Protein AF-A6G9K8-F1 (afdb_monomer_lite)

Structure (mmCIF, N/CA/C/O backbone):
data_AF-A6G9K8-F1
#
_entry.id   AF-A6G9K8-F1
#
loop_
_atom_site.group_PDB
_atom_site.id
_atom_site.type_symbol
_atom_site.label_atom_id
_atom_site.label_alt_id
_atom_site.label_comp_id
_atom_site.label_asym_id
_atom_site.label_entity_id
_atom_site.label_seq_id
_atom_site.pdbx_PDB_ins_code
_atom_site.Cartn_x
_atom_site.Cartn_y
_atom_site.Cartn_z
_atom_site.occupancy
_atom_site.B_iso_or_equiv
_atom_site.auth_seq_id
_atom_site.auth_comp_id
_atom_site.auth_asym_id
_atom_site.auth_atom_id
_atom_site.pdbx_PDB_model_num
ATOM 1 N N . MET A 1 1 ? 25.104 30.832 7.846 1.00 55.72 1 MET A N 1
ATOM 2 C CA . MET A 1 1 ? 26.500 30.648 7.399 1.00 55.72 1 MET A CA 1
ATOM 3 C C . MET A 1 1 ? 27.149 29.600 8.286 1.00 55.72 1 MET A C 1
ATOM 5 O O . MET A 1 1 ? 27.453 29.906 9.427 1.00 55.72 1 MET A O 1
ATOM 9 N N . ALA A 1 2 ? 27.295 28.377 7.786 1.00 51.38 2 ALA A N 1
ATOM 10 C CA . ALA A 1 2 ? 28.275 27.403 8.259 1.00 51.38 2 ALA A CA 1
ATOM 11 C C . ALA A 1 2 ? 28.451 26.393 7.120 1.00 51.38 2 ALA A C 1
ATOM 13 O O . ALA A 1 2 ? 27.570 25.589 6.836 1.00 51.38 2 ALA A O 1
ATOM 14 N N . VAL A 1 3 ? 29.549 26.573 6.397 1.00 56.06 3 VAL A N 1
ATOM 15 C CA . VAL A 1 3 ? 30.066 25.704 5.343 1.00 56.06 3 VAL A CA 1
ATOM 16 C C . VAL A 1 3 ? 30.811 24.565 6.030 1.00 56.06 3 VAL A C 1
ATOM 18 O O . VAL A 1 3 ? 31.687 24.838 6.846 1.00 56.06 3 VAL A O 1
ATOM 21 N N . PHE A 1 4 ? 30.498 23.316 5.692 1.00 56.84 4 PHE A N 1
ATOM 22 C CA . PHE A 1 4 ? 31.408 22.196 5.918 1.00 56.84 4 PHE A CA 1
ATOM 23 C C . PHE A 1 4 ? 31.546 21.406 4.622 1.00 56.84 4 PHE A C 1
ATOM 25 O O . PHE A 1 4 ? 30.643 20.693 4.196 1.00 56.84 4 PHE A O 1
ATOM 32 N N . ALA A 1 5 ? 32.696 21.621 3.993 1.00 60.66 5 ALA A N 1
ATOM 33 C CA . ALA A 1 5 ? 33.263 20.799 2.948 1.00 60.66 5 ALA A CA 1
ATOM 34 C C . ALA A 1 5 ? 34.182 19.751 3.603 1.00 60.66 5 ALA A C 1
ATOM 36 O O . ALA A 1 5 ? 35.004 20.101 4.448 1.00 60.66 5 ALA A O 1
ATOM 37 N N . CYS A 1 6 ? 34.034 18.489 3.210 1.00 59.66 6 CYS A N 1
ATOM 38 C CA . CYS A 1 6 ? 35.023 17.407 3.310 1.00 59.66 6 CYS A CA 1
ATOM 39 C C . CYS A 1 6 ? 34.639 16.425 2.194 1.00 59.66 6 CYS A C 1
ATOM 41 O O . CYS A 1 6 ? 33.555 15.856 2.248 1.00 59.66 6 CYS A O 1
ATOM 43 N N . GLU A 1 7 ? 35.249 16.497 1.015 1.00 68.06 7 GLU A N 1
ATOM 44 C CA . GLU A 1 7 ? 36.596 16.045 0.610 1.00 68.06 7 GLU A CA 1
ATOM 45 C C . GLU A 1 7 ? 36.521 14.627 -0.014 1.00 68.06 7 GLU A C 1
ATOM 47 O O . GLU A 1 7 ? 35.865 13.754 0.556 1.00 68.06 7 GLU A O 1
ATOM 52 N N . PRO A 1 8 ? 37.099 14.411 -1.216 1.00 68.12 8 PRO A N 1
ATOM 53 C CA . PRO A 1 8 ? 36.937 13.194 -2.010 1.00 68.12 8 PRO A CA 1
ATOM 54 C C . PRO A 1 8 ? 38.031 12.154 -1.733 1.00 68.12 8 PRO A C 1
ATOM 56 O O . PRO A 1 8 ? 39.164 12.500 -1.408 1.00 68.12 8 PRO A O 1
ATOM 59 N N . ALA A 1 9 ? 37.718 10.880 -1.974 1.00 56.88 9 ALA A N 1
ATOM 60 C CA . ALA A 1 9 ? 38.715 9.820 -2.093 1.00 56.88 9 ALA A CA 1
ATOM 61 C C . ALA A 1 9 ? 38.340 8.860 -3.236 1.00 56.88 9 ALA A C 1
ATOM 63 O O . ALA A 1 9 ? 37.480 7.998 -3.086 1.00 56.88 9 ALA A O 1
ATOM 64 N N . GLU A 1 10 ? 39.016 9.015 -4.372 1.00 67.31 10 GLU A N 1
ATOM 65 C CA . GLU A 1 10 ? 39.342 7.920 -5.299 1.00 67.31 10 GLU A CA 1
ATOM 66 C C . GLU A 1 10 ? 40.820 7.561 -5.038 1.00 67.31 10 GLU A C 1
ATOM 68 O O . GLU A 1 10 ? 41.575 8.475 -4.676 1.00 67.31 10 GLU A O 1
ATOM 73 N N . PRO A 1 11 ? 41.280 6.291 -5.159 1.00 58.31 11 PRO A N 1
ATOM 74 C CA . PRO A 1 11 ? 41.718 5.806 -6.483 1.00 58.31 11 PRO A CA 1
ATOM 75 C C . PRO A 1 11 ? 41.667 4.263 -6.743 1.00 58.31 11 PRO A C 1
ATOM 77 O O . PRO A 1 11 ? 41.904 3.463 -5.845 1.00 58.31 11 PRO A O 1
ATOM 80 N N . THR A 1 12 ? 41.448 3.887 -8.021 1.00 47.69 12 THR A N 1
ATOM 81 C CA . THR A 1 12 ? 42.319 3.020 -8.883 1.00 47.69 12 THR A CA 1
ATOM 82 C C . THR A 1 12 ? 42.578 1.557 -8.432 1.00 47.69 12 THR A C 1
ATOM 84 O O . THR A 1 12 ? 43.130 1.330 -7.364 1.00 47.69 12 THR A O 1
ATOM 87 N N . THR A 1 13 ? 42.284 0.456 -9.163 1.00 58.00 13 THR A N 1
ATOM 88 C CA . THR A 1 13 ? 42.808 -0.113 -10.461 1.00 58.00 13 THR A CA 1
ATOM 89 C C . THR A 1 13 ? 42.407 -1.637 -10.484 1.00 58.00 13 THR A C 1
ATOM 91 O O . THR A 1 13 ? 42.077 -2.128 -9.405 1.00 58.00 13 THR A O 1
ATOM 94 N N . PRO A 1 14 ? 42.652 -2.502 -11.511 1.00 63.28 14 PRO A N 1
ATOM 95 C CA . PRO A 1 14 ? 42.394 -2.502 -12.968 1.00 63.28 14 PRO A CA 1
ATOM 96 C C . PRO A 1 14 ? 41.825 -3.903 -13.447 1.00 63.28 14 PRO A C 1
ATOM 98 O O . PRO A 1 14 ? 41.269 -4.622 -12.616 1.00 63.28 14 PRO A O 1
ATOM 101 N N . PRO A 1 15 ? 41.883 -4.306 -14.744 1.00 62.69 15 PRO A N 1
ATOM 102 C CA . PRO A 1 15 ? 41.047 -5.351 -15.354 1.00 62.69 15 PRO A CA 1
ATOM 103 C C . PRO A 1 15 ? 41.654 -6.764 -15.293 1.00 62.69 15 PRO A C 1
ATOM 105 O O . PRO A 1 15 ? 42.843 -6.941 -15.039 1.00 62.69 15 PRO A O 1
ATOM 108 N N . SER A 1 16 ? 40.844 -7.782 -15.598 1.00 51.81 16 SER A N 1
ATOM 109 C CA . SER A 1 16 ? 41.321 -9.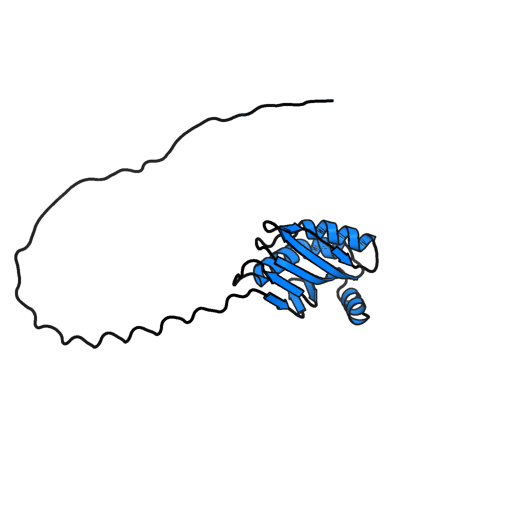132 -15.934 1.00 51.81 16 SER A CA 1
ATOM 110 C C . SER A 1 16 ? 41.011 -9.444 -17.397 1.00 51.81 16 SER A C 1
ATOM 112 O O . SER A 1 16 ? 39.916 -9.879 -17.743 1.00 51.81 16 SER A O 1
ATOM 114 N N . GLU A 1 17 ? 42.009 -9.171 -18.236 1.00 55.09 17 GLU A N 1
ATOM 115 C CA . GLU A 1 17 ? 42.227 -9.796 -19.540 1.00 55.09 17 GLU A CA 1
ATOM 116 C C . GLU A 1 17 ? 42.510 -11.290 -19.336 1.00 55.09 17 GLU A C 1
ATOM 118 O O . GLU A 1 17 ? 43.388 -11.663 -18.557 1.00 55.09 17 GLU A O 1
ATOM 123 N N . GLY A 1 18 ? 41.763 -12.138 -20.039 1.00 55.12 18 GLY A N 1
ATOM 124 C CA . GLY A 1 18 ? 41.970 -13.580 -20.093 1.00 55.12 18 GLY A CA 1
ATOM 125 C C . GLY A 1 18 ? 42.247 -14.019 -21.526 1.00 55.12 18 GLY A C 1
ATOM 126 O O . GLY A 1 18 ? 41.315 -14.264 -22.278 1.00 55.12 18 GLY A O 1
ATOM 127 N N . THR A 1 19 ? 43.537 -14.066 -21.854 1.00 55.56 19 THR A N 1
ATOM 128 C CA . THR A 1 19 ? 44.236 -15.015 -22.737 1.00 55.56 19 THR A CA 1
ATOM 129 C C . THR A 1 19 ? 43.542 -15.506 -24.014 1.00 55.56 19 THR A C 1
ATOM 131 O O . THR A 1 19 ? 42.753 -16.447 -24.021 1.00 55.56 19 THR A O 1
ATOM 134 N N . ASP A 1 20 ? 44.024 -14.917 -25.108 1.00 43.53 20 ASP A N 1
ATOM 135 C CA . ASP A 1 20 ? 44.174 -15.475 -26.451 1.00 43.53 20 ASP A CA 1
ATOM 136 C C . ASP A 1 20 ? 44.998 -16.783 -26.438 1.00 43.53 20 ASP A C 1
ATOM 138 O O . ASP A 1 20 ? 46.064 -16.852 -25.818 1.00 43.53 20 ASP A O 1
ATOM 142 N N . ALA A 1 21 ? 44.505 -17.814 -27.126 1.00 62.41 21 ALA A N 1
ATOM 143 C CA . ALA A 1 21 ? 45.239 -19.038 -27.432 1.00 62.41 21 ALA A CA 1
ATOM 144 C C . ALA A 1 21 ? 45.275 -19.234 -28.962 1.00 62.41 21 ALA A C 1
ATOM 146 O O . ALA A 1 21 ? 44.228 -19.493 -29.559 1.00 62.41 21 ALA A O 1
ATOM 147 N N . PRO A 1 22 ? 46.456 -19.124 -29.598 1.00 60.19 22 PRO A N 1
ATOM 148 C CA . PRO A 1 22 ? 46.661 -19.469 -31.003 1.00 60.19 22 PRO A CA 1
ATOM 149 C C . PRO A 1 22 ? 47.230 -20.888 -31.212 1.00 60.19 22 PRO A C 1
ATOM 151 O O . PRO A 1 22 ? 47.882 -21.436 -30.324 1.00 60.19 22 PRO A O 1
ATOM 154 N N . ALA A 1 23 ? 47.078 -21.374 -32.456 1.00 52.72 23 ALA A N 1
ATOM 155 C CA . ALA A 1 23 ? 47.596 -22.615 -33.073 1.00 52.72 23 ALA A CA 1
ATOM 156 C C . ALA A 1 23 ? 46.633 -23.826 -32.998 1.00 52.72 23 ALA A C 1
ATOM 158 O O . ALA A 1 23 ? 46.011 -24.067 -31.976 1.00 52.72 23 ALA A O 1
ATOM 159 N N . GLU A 1 24 ? 46.426 -24.641 -34.035 1.00 49.50 24 GLU A N 1
ATOM 160 C CA . GLU A 1 24 ? 47.240 -24.931 -35.218 1.00 49.50 24 GLU A CA 1
ATOM 161 C C . GLU A 1 24 ? 46.365 -25.590 -36.311 1.00 49.50 24 GLU A C 1
ATOM 163 O O . GLU A 1 24 ? 45.274 -26.089 -36.037 1.00 49.50 24 GLU A O 1
ATOM 168 N N . ALA A 1 25 ? 46.836 -25.552 -37.557 1.00 51.41 25 ALA A N 1
ATOM 169 C CA . ALA A 1 25 ? 46.103 -25.880 -38.778 1.00 51.41 25 ALA A CA 1
ATOM 170 C C . ALA A 1 25 ? 46.284 -27.333 -39.282 1.00 51.41 25 ALA A C 1
ATOM 172 O O . ALA A 1 25 ? 47.302 -27.963 -39.009 1.00 51.41 25 ALA A O 1
ATOM 173 N N . ALA A 1 26 ? 45.348 -27.722 -40.171 1.00 52.06 26 ALA A N 1
ATOM 174 C CA . ALA A 1 26 ? 45.380 -28.780 -41.208 1.00 52.06 26 ALA A CA 1
ATOM 175 C C . ALA A 1 26 ? 45.078 -30.237 -40.765 1.00 52.06 26 ALA A C 1
ATOM 177 O O . ALA A 1 26 ? 45.450 -30.605 -39.653 1.00 52.06 26 ALA A O 1
ATOM 178 N N . PRO A 1 27 ? 44.426 -31.095 -41.602 1.00 52.06 27 PRO A N 1
ATOM 179 C CA . PRO A 1 27 ? 44.394 -31.081 -43.079 1.00 52.06 27 PRO A CA 1
ATOM 180 C C . PRO A 1 27 ? 43.006 -31.107 -43.768 1.00 52.06 27 PRO A C 1
ATOM 182 O O . PRO A 1 27 ? 41.999 -31.508 -43.190 1.00 52.06 27 PRO A O 1
ATOM 185 N N . GLU A 1 28 ? 43.003 -30.714 -45.048 1.00 57.38 28 GLU A N 1
ATOM 186 C CA . GLU A 1 28 ? 41.927 -30.903 -46.036 1.00 57.38 28 GLU A CA 1
ATOM 187 C C . GLU A 1 28 ? 41.831 -32.374 -46.492 1.00 57.38 28 GLU A C 1
ATOM 189 O O . GLU A 1 28 ? 42.854 -32.955 -46.868 1.00 57.38 28 GLU A O 1
ATOM 194 N N . PRO A 1 29 ? 40.626 -32.971 -46.532 1.00 56.06 29 PRO A N 1
ATOM 195 C CA . PRO A 1 29 ? 40.336 -34.110 -47.394 1.00 56.06 29 PRO A CA 1
ATOM 196 C C . PRO A 1 29 ? 39.567 -33.698 -48.664 1.00 56.06 29 PRO A C 1
ATOM 198 O O . PRO A 1 29 ? 38.577 -32.970 -48.626 1.00 56.06 29 PRO A O 1
ATOM 201 N N . GLU A 1 30 ? 40.073 -34.219 -49.779 1.00 54.78 30 GLU A N 1
ATOM 202 C CA . GLU A 1 30 ? 39.556 -34.204 -51.152 1.00 54.78 30 GLU A CA 1
ATOM 203 C C . GLU A 1 30 ? 38.210 -34.968 -51.321 1.00 54.78 30 GLU A C 1
ATOM 205 O O . GLU A 1 30 ? 37.785 -35.684 -50.411 1.00 54.78 30 GLU A O 1
ATOM 210 N N . PRO A 1 31 ? 37.513 -34.812 -52.469 1.00 55.66 31 PRO A N 1
ATOM 211 C CA . PRO A 1 31 ? 36.054 -34.826 -52.554 1.00 55.66 31 PRO A CA 1
ATOM 212 C C . PRO A 1 31 ? 35.396 -36.177 -52.905 1.00 55.66 31 PRO A C 1
ATOM 214 O O . PRO A 1 31 ? 35.960 -37.025 -53.591 1.00 55.66 31 PRO A O 1
ATOM 217 N N . GLU A 1 32 ? 34.136 -36.267 -52.467 1.00 53.41 32 GLU A N 1
ATOM 218 C CA . GLU A 1 32 ? 32.938 -36.780 -53.157 1.00 53.41 32 GLU A CA 1
ATOM 219 C C . GLU A 1 32 ? 32.921 -38.212 -53.729 1.00 53.41 32 GLU A C 1
ATOM 221 O O . GLU A 1 32 ? 33.364 -38.495 -54.841 1.00 53.41 32 GLU A O 1
ATOM 226 N N . MET A 1 33 ? 32.167 -39.081 -53.047 1.00 49.19 33 MET A N 1
ATOM 227 C CA . MET A 1 33 ? 31.265 -40.014 -53.724 1.00 49.19 33 MET A CA 1
ATOM 228 C C . MET A 1 33 ? 29.851 -39.779 -53.195 1.00 49.19 33 MET A C 1
ATOM 230 O O . MET A 1 33 ? 29.581 -39.990 -52.018 1.00 49.19 33 MET A O 1
ATOM 234 N N . ALA A 1 34 ? 28.992 -39.287 -54.086 1.00 57.59 34 ALA A N 1
ATOM 235 C CA . ALA A 1 34 ? 27.595 -38.969 -53.852 1.00 57.59 34 ALA A CA 1
ATOM 236 C C . ALA A 1 34 ? 26.834 -40.165 -53.259 1.00 57.59 34 ALA A C 1
ATOM 238 O O . ALA A 1 34 ? 26.629 -41.185 -53.923 1.00 57.59 34 ALA A O 1
ATOM 239 N N . GLU A 1 35 ? 26.402 -40.015 -52.010 1.00 53.56 35 GLU A N 1
ATOM 240 C CA . GLU A 1 35 ? 25.304 -40.800 -51.465 1.00 53.56 35 GLU A CA 1
ATOM 241 C C . GLU A 1 35 ? 23.986 -40.291 -52.074 1.00 53.56 35 GLU A C 1
ATOM 243 O O . GLU A 1 35 ? 23.848 -39.092 -52.328 1.00 53.56 35 GLU A O 1
ATOM 248 N N . PRO A 1 36 ? 23.034 -41.190 -52.376 1.00 57.75 36 PRO A N 1
ATOM 249 C CA . PRO A 1 36 ? 21.759 -40.819 -52.974 1.00 57.75 36 PRO A CA 1
ATOM 250 C C . PRO A 1 36 ? 21.024 -39.833 -52.065 1.00 57.75 36 PRO A C 1
ATOM 252 O O . PRO A 1 36 ? 20.840 -40.111 -50.882 1.00 57.75 36 PRO A O 1
ATOM 255 N N . GLU A 1 37 ? 20.620 -38.696 -52.638 1.00 51.03 37 GLU A N 1
ATOM 256 C CA . GLU A 1 37 ? 19.852 -37.648 -51.966 1.00 51.03 37 GLU A CA 1
ATOM 257 C C . GLU A 1 37 ? 18.619 -38.278 -51.296 1.00 51.03 37 GLU A C 1
ATOM 259 O O . GLU A 1 37 ? 17.745 -38.792 -52.004 1.00 51.03 37 GLU A O 1
ATOM 264 N N . PRO A 1 38 ? 18.535 -38.308 -49.951 1.00 61.28 38 PRO A N 1
ATOM 265 C CA . PRO A 1 38 ? 17.307 -38.710 -49.293 1.00 61.28 38 PRO A CA 1
ATOM 266 C C . PRO A 1 38 ? 16.228 -37.698 -49.678 1.00 61.28 38 PRO A C 1
ATOM 268 O O . PRO A 1 38 ? 16.439 -36.488 -49.577 1.00 61.28 38 PRO A O 1
ATOM 271 N N . GLU A 1 39 ? 15.095 -38.207 -50.163 1.00 52.22 39 GLU A N 1
ATOM 272 C CA . GLU A 1 39 ? 13.908 -37.413 -50.464 1.00 52.22 39 GLU A CA 1
ATOM 273 C C . GLU A 1 39 ? 13.613 -36.513 -49.263 1.00 52.22 39 GLU A C 1
ATOM 275 O O . GLU A 1 39 ? 13.350 -37.000 -48.164 1.00 52.22 39 GLU A O 1
ATOM 280 N N . VAL A 1 40 ? 13.747 -35.203 -49.479 1.00 58.84 40 VAL A N 1
ATOM 281 C CA . VAL A 1 40 ? 13.535 -34.159 -48.479 1.00 58.84 40 VAL A CA 1
ATOM 282 C C . VAL A 1 40 ? 12.133 -34.349 -47.912 1.00 58.84 40 VAL A C 1
ATOM 284 O O . VAL A 1 40 ? 11.141 -34.053 -48.583 1.00 58.84 40 VAL A O 1
ATOM 287 N N . GLU A 1 41 ? 12.044 -34.889 -46.694 1.00 57.34 41 GLU A N 1
ATOM 288 C CA . GLU A 1 41 ? 10.813 -34.832 -45.917 1.00 57.34 41 GLU A CA 1
ATOM 289 C C . GLU A 1 41 ? 10.387 -33.360 -45.877 1.00 57.34 41 GLU A C 1
ATOM 291 O O . GLU A 1 41 ? 11.235 -32.500 -45.614 1.00 57.34 41 GLU A O 1
ATOM 296 N N . PRO A 1 42 ? 9.123 -33.043 -46.204 1.00 62.56 42 PRO A N 1
ATOM 297 C CA . PRO A 1 42 ? 8.659 -31.666 -46.215 1.00 62.56 42 PRO A CA 1
ATOM 298 C C . PRO A 1 42 ? 8.993 -31.038 -44.864 1.00 62.56 42 PRO A C 1
ATOM 300 O O . PRO A 1 42 ? 8.602 -31.577 -43.826 1.00 62.56 42 PRO A O 1
ATOM 303 N N . GLU A 1 43 ? 9.756 -29.938 -44.890 1.00 60.66 43 GLU A N 1
ATOM 304 C CA . GLU A 1 43 ? 10.080 -29.184 -43.684 1.00 60.66 43 GLU A CA 1
ATOM 305 C C . GLU A 1 43 ? 8.775 -28.956 -42.912 1.00 60.66 43 GLU A C 1
ATOM 307 O O . GLU A 1 43 ? 7.791 -28.507 -43.515 1.00 60.66 43 GLU A O 1
ATOM 312 N N . PRO A 1 44 ? 8.717 -29.321 -41.619 1.00 66.44 44 PRO A N 1
ATOM 313 C CA . PRO A 1 44 ? 7.521 -29.117 -40.824 1.00 66.44 44 PRO A CA 1
ATOM 314 C C . PRO A 1 44 ? 7.150 -27.642 -40.923 1.00 66.44 44 PRO A C 1
ATOM 316 O O . PRO A 1 44 ? 7.974 -26.782 -40.607 1.00 66.44 44 PRO A O 1
ATOM 319 N N . GLU A 1 45 ? 5.938 -27.368 -41.421 1.00 62.09 45 GLU A N 1
ATOM 320 C CA . GLU A 1 45 ? 5.408 -26.015 -41.558 1.00 62.09 45 GLU A CA 1
ATOM 321 C C . GLU A 1 45 ? 5.714 -25.252 -40.271 1.00 62.09 45 GLU A C 1
ATOM 323 O O . GLU A 1 45 ? 5.351 -25.701 -39.178 1.00 62.09 45 GLU A O 1
ATOM 328 N N . ALA A 1 46 ? 6.468 -24.156 -40.412 1.00 66.50 46 ALA A N 1
ATOM 329 C CA . ALA A 1 46 ? 6.915 -23.346 -39.294 1.00 66.50 46 ALA A CA 1
ATOM 330 C C . ALA A 1 46 ? 5.722 -23.096 -38.371 1.00 66.50 46 ALA A C 1
ATOM 332 O O . ALA A 1 46 ? 4.683 -22.598 -38.816 1.00 66.50 46 ALA A O 1
ATOM 333 N N . ALA A 1 47 ? 5.859 -23.509 -37.107 1.00 68.12 47 ALA A N 1
ATOM 334 C CA . ALA A 1 47 ? 4.821 -23.297 -36.115 1.00 68.12 47 ALA A CA 1
ATOM 335 C C . ALA A 1 47 ? 4.390 -21.821 -36.177 1.00 68.12 47 ALA A C 1
ATOM 337 O O . ALA A 1 47 ? 5.263 -20.955 -36.300 1.00 68.12 47 ALA A O 1
ATOM 338 N N . PRO A 1 48 ? 3.077 -21.535 -36.140 1.00 65.75 48 PRO A N 1
ATOM 339 C CA . PRO A 1 48 ? 2.581 -20.170 -36.225 1.00 65.75 48 PRO A CA 1
ATOM 340 C C . PRO A 1 48 ? 3.323 -19.302 -35.209 1.00 65.75 48 PRO A C 1
ATOM 342 O O . PRO A 1 48 ? 3.470 -19.702 -34.050 1.00 65.75 48 PRO A O 1
ATOM 345 N N . GLU A 1 49 ? 3.835 -18.153 -35.663 1.00 68.75 49 GLU A N 1
ATOM 346 C CA . GLU A 1 49 ? 4.518 -17.207 -34.783 1.00 68.75 49 GLU A CA 1
ATOM 347 C C . GLU A 1 49 ? 3.618 -16.922 -33.573 1.00 68.75 49 GLU A C 1
ATOM 349 O O . GLU A 1 49 ? 2.419 -16.680 -33.754 1.00 68.75 49 GLU A O 1
ATOM 354 N N . PRO A 1 50 ? 4.154 -16.998 -32.341 1.00 67.56 50 PRO A N 1
ATOM 355 C CA . PRO A 1 50 ? 3.359 -16.759 -31.151 1.00 67.56 50 PRO A CA 1
ATOM 356 C C . PRO A 1 50 ? 2.766 -15.354 -31.236 1.00 67.56 50 PRO A C 1
ATOM 358 O O . PRO A 1 50 ? 3.498 -14.371 -31.370 1.00 67.56 50 PRO A O 1
ATOM 361 N N . GLU A 1 51 ? 1.437 -15.266 -31.180 1.00 70.00 51 GLU A N 1
ATOM 362 C CA . GLU A 1 51 ? 0.747 -13.981 -31.156 1.00 70.00 51 GLU A CA 1
ATOM 363 C C . GLU A 1 51 ? 1.296 -13.125 -30.001 1.00 70.00 51 GLU A C 1
ATOM 365 O O . GLU A 1 51 ? 1.517 -13.644 -28.899 1.00 70.00 51 GLU A O 1
ATOM 370 N N . PRO A 1 52 ? 1.544 -11.823 -30.231 1.00 65.00 52 PRO A N 1
ATOM 371 C CA . PRO A 1 52 ? 2.059 -10.941 -29.198 1.00 65.00 52 PRO A CA 1
ATOM 372 C C . PRO A 1 52 ? 1.073 -10.897 -28.029 1.00 65.00 52 PRO A C 1
ATOM 374 O O . PRO A 1 52 ? -0.074 -10.474 -28.170 1.00 65.00 52 PRO A O 1
ATOM 377 N N . GLU A 1 53 ? 1.523 -11.364 -26.866 1.00 62.03 53 GLU A N 1
ATOM 378 C CA . GLU A 1 53 ? 0.709 -11.356 -25.654 1.00 62.03 53 GLU A CA 1
ATOM 379 C C . GLU A 1 53 ? 0.347 -9.915 -25.255 1.00 62.03 53 GLU A C 1
ATOM 381 O O . GLU A 1 53 ? 1.184 -9.015 -25.380 1.00 62.03 53 GLU A O 1
ATOM 386 N N . PRO A 1 54 ? -0.872 -9.689 -24.737 1.00 63.53 54 PRO A N 1
ATOM 387 C CA . PRO A 1 54 ? -1.366 -8.356 -24.434 1.00 63.53 54 PRO A CA 1
ATOM 388 C C . PRO A 1 54 ? -0.525 -7.673 -23.351 1.00 63.53 54 PRO A C 1
ATOM 390 O O . PRO A 1 54 ? -0.283 -8.206 -22.266 1.00 63.53 54 PRO A O 1
ATOM 393 N N . GLU A 1 55 ? -0.100 -6.454 -23.655 1.00 70.31 55 GLU A N 1
ATOM 394 C CA . GLU A 1 55 ? 0.573 -5.552 -22.732 1.00 70.31 55 GLU A CA 1
ATOM 395 C C . GLU A 1 55 ? -0.436 -5.012 -21.703 1.00 70.31 55 GLU A C 1
ATOM 397 O O . GLU A 1 55 ? -1.426 -4.371 -22.057 1.00 70.31 55 GLU A O 1
ATOM 402 N N . VAL A 1 56 ? -0.214 -5.301 -20.415 1.00 73.94 56 VAL A N 1
ATOM 403 C CA . VAL A 1 56 ? -1.111 -4.882 -19.326 1.00 73.94 56 VAL A CA 1
ATOM 404 C C . VAL A 1 56 ? -0.713 -3.487 -18.850 1.00 73.94 56 VAL A C 1
ATOM 406 O O . VAL A 1 56 ? 0.295 -3.324 -18.158 1.00 73.94 56 VAL A O 1
ATOM 409 N N . SER A 1 57 ? -1.508 -2.489 -19.229 1.00 87.88 57 SER A N 1
ATOM 410 C CA . SER A 1 57 ? -1.348 -1.091 -18.794 1.00 87.88 57 SER A CA 1
ATOM 411 C C . SER A 1 57 ? -2.158 -0.752 -17.541 1.00 87.88 57 SER A C 1
ATOM 413 O O . SER A 1 57 ? -1.958 0.305 -16.953 1.00 87.88 57 SER A O 1
ATOM 415 N N . GLU A 1 58 ? -3.068 -1.633 -17.123 1.00 92.81 58 GLU A N 1
ATOM 416 C CA . GLU A 1 58 ? -3.986 -1.391 -16.011 1.00 92.81 58 GLU A CA 1
ATOM 417 C C . GLU A 1 58 ? -4.139 -2.651 -15.154 1.00 92.81 58 GLU A C 1
ATOM 419 O O . GLU A 1 58 ? -4.305 -3.756 -15.672 1.00 92.81 58 GLU A O 1
ATOM 424 N N . VAL A 1 59 ? -4.092 -2.485 -13.835 1.00 93.69 59 VAL A N 1
ATOM 425 C CA . VAL A 1 59 ? -4.313 -3.555 -12.858 1.00 93.69 59 VAL A CA 1
ATOM 426 C C . VAL A 1 59 ? -5.574 -3.225 -12.074 1.00 93.69 59 VAL A C 1
ATOM 428 O O . VAL A 1 59 ? -5.604 -2.239 -11.345 1.00 93.69 59 VAL A O 1
ATOM 431 N N . ASN A 1 60 ? -6.599 -4.070 -12.204 1.00 95.50 60 ASN A N 1
ATOM 432 C CA . ASN A 1 60 ? -7.851 -3.965 -11.454 1.00 95.50 60 ASN A CA 1
ATOM 433 C C . ASN A 1 60 ? -8.058 -5.215 -10.616 1.00 95.50 60 ASN A C 1
ATOM 435 O O . ASN A 1 60 ? -8.322 -6.294 -11.148 1.00 95.50 60 ASN A O 1
ATOM 439 N N . LEU A 1 61 ? -7.977 -5.062 -9.302 1.00 94.81 61 LEU A N 1
ATOM 440 C CA . LEU A 1 61 ? -8.138 -6.150 -8.354 1.00 94.81 61 LEU A CA 1
ATOM 441 C C . LEU A 1 61 ? -9.218 -5.754 -7.341 1.00 94.81 61 LEU A C 1
ATOM 443 O O . LEU A 1 61 ? -8.963 -4.939 -6.451 1.00 94.81 61 LEU A O 1
ATOM 447 N N . PRO A 1 62 ? -10.439 -6.316 -7.444 1.00 95.75 62 PRO A N 1
ATOM 448 C CA . PRO A 1 62 ? -11.525 -5.973 -6.524 1.00 95.75 62 PRO A CA 1
ATOM 449 C C . PRO A 1 62 ? -11.194 -6.388 -5.085 1.00 95.75 62 PRO A C 1
ATOM 451 O O . PRO A 1 62 ? -11.593 -5.731 -4.124 1.00 95.75 62 PRO A O 1
ATOM 454 N N . SER A 1 63 ? -10.423 -7.463 -4.937 1.00 95.56 63 SER A N 1
ATOM 455 C CA . SER A 1 63 ? -9.907 -7.944 -3.665 1.00 95.56 63 SER A CA 1
ATOM 456 C C . SER A 1 63 ? -8.516 -8.525 -3.854 1.00 95.56 63 SER A C 1
ATOM 458 O O . SER A 1 63 ? -8.315 -9.373 -4.724 1.00 95.56 63 SER A O 1
ATOM 460 N N . LEU A 1 64 ? -7.594 -8.112 -2.999 1.00 95.06 64 LEU A N 1
ATOM 461 C CA . LEU A 1 64 ? -6.242 -8.627 -2.906 1.00 95.06 64 LEU A CA 1
ATOM 462 C C . LEU A 1 64 ? -6.027 -9.103 -1.470 1.00 95.06 64 LEU A C 1
ATOM 464 O O . LEU A 1 64 ? -5.980 -8.281 -0.562 1.00 95.06 64 LEU A O 1
ATOM 468 N N . SER A 1 65 ? -5.872 -10.411 -1.277 1.00 95.12 65 SER A N 1
ATOM 469 C CA . SER A 1 65 ? -5.572 -11.000 0.032 1.00 95.12 65 SER A CA 1
ATOM 470 C C . SER A 1 65 ? -4.320 -11.866 -0.082 1.00 95.12 65 SER A C 1
ATOM 472 O O . SER A 1 65 ? -4.293 -12.804 -0.885 1.00 95.12 65 SER A O 1
ATOM 474 N N . ARG A 1 66 ? -3.270 -11.571 0.693 1.00 94.56 66 ARG A N 1
ATOM 475 C CA . ARG A 1 66 ? -2.050 -12.393 0.711 1.00 94.56 66 ARG A CA 1
ATOM 476 C C . ARG A 1 66 ? -1.269 -12.248 2.010 1.00 94.56 66 ARG A C 1
ATOM 478 O O . ARG A 1 66 ? -0.983 -11.139 2.427 1.00 94.56 66 ARG A O 1
ATOM 485 N N . ASP A 1 67 ? -0.881 -13.371 2.611 1.00 90.94 67 ASP A N 1
ATOM 486 C CA . ASP A 1 67 ? -0.047 -13.409 3.826 1.00 90.94 67 ASP A CA 1
ATOM 487 C C . ASP A 1 67 ? -0.617 -12.624 5.031 1.00 90.94 67 ASP A C 1
ATOM 489 O O . ASP A 1 67 ? 0.133 -12.247 5.919 1.00 90.94 67 ASP A O 1
ATOM 493 N N . GLY A 1 68 ? -1.938 -12.408 5.084 1.00 90.44 68 GLY A N 1
ATOM 494 C CA . GLY A 1 68 ? -2.599 -11.601 6.124 1.00 90.44 68 GLY A CA 1
ATOM 495 C C . GLY A 1 68 ? -2.903 -10.163 5.697 1.00 90.44 68 GLY A C 1
ATOM 496 O O . GLY A 1 68 ? -3.846 -9.575 6.218 1.00 90.44 68 GLY A O 1
ATOM 497 N N . PHE A 1 69 ? -2.222 -9.659 4.668 1.00 95.69 69 PHE A N 1
ATOM 498 C CA . PHE A 1 69 ? -2.540 -8.376 4.056 1.00 95.69 69 PHE A CA 1
ATOM 499 C C . PHE A 1 69 ? -3.845 -8.466 3.270 1.00 95.69 69 PHE A C 1
ATOM 501 O O . PHE A 1 69 ? -4.000 -9.363 2.431 1.00 95.69 69 PHE A O 1
ATOM 508 N N . GLU A 1 70 ? -4.743 -7.504 3.481 1.00 96.69 70 GLU A N 1
ATOM 509 C CA . GLU A 1 70 ? -5.941 -7.331 2.665 1.00 96.69 70 GLU A CA 1
ATOM 510 C C . GLU A 1 70 ? -6.069 -5.910 2.112 1.00 96.69 70 GLU A C 1
ATOM 512 O O . GLU A 1 70 ? -5.994 -4.910 2.828 1.00 96.69 70 GLU A O 1
ATOM 517 N N . ALA A 1 71 ? -6.344 -5.831 0.814 1.00 97.25 71 ALA A N 1
ATOM 518 C CA . ALA A 1 71 ? -6.733 -4.613 0.129 1.00 97.25 71 ALA A CA 1
ATOM 519 C C . ALA A 1 71 ? -7.966 -4.853 -0.751 1.00 97.25 71 ALA A C 1
ATOM 521 O O . ALA A 1 71 ? -8.175 -5.933 -1.309 1.00 97.25 71 ALA A O 1
ATOM 522 N N . ARG A 1 72 ? -8.798 -3.825 -0.884 1.00 97.62 72 ARG A N 1
ATOM 523 C CA . ARG A 1 72 ? -10.022 -3.814 -1.687 1.00 97.62 72 ARG A CA 1
ATOM 524 C C . ARG A 1 72 ? -9.930 -2.725 -2.741 1.00 97.62 72 ARG A C 1
ATOM 526 O O . ARG A 1 72 ? -9.333 -1.678 -2.493 1.00 97.62 72 ARG A O 1
ATOM 533 N N . ASN A 1 73 ? -10.559 -2.964 -3.888 1.00 96.69 73 ASN A N 1
ATOM 534 C CA . ASN A 1 73 ? -10.633 -2.007 -4.994 1.00 96.69 73 ASN A CA 1
ATOM 535 C C . ASN A 1 73 ? -9.254 -1.450 -5.388 1.00 96.69 73 ASN A C 1
ATOM 537 O O . ASN A 1 73 ? -9.099 -0.242 -5.547 1.00 96.69 73 ASN A O 1
ATOM 541 N N . LEU A 1 74 ? -8.247 -2.323 -5.494 1.00 97.25 74 LEU A N 1
ATOM 542 C CA . LEU A 1 74 ? -6.925 -1.924 -5.957 1.00 97.25 74 LEU A CA 1
ATOM 543 C C . LEU A 1 74 ? -7.000 -1.651 -7.458 1.00 97.25 74 LEU A C 1
ATOM 545 O O . LEU A 1 74 ? -7.263 -2.553 -8.254 1.00 97.25 74 LEU A O 1
ATOM 549 N N . HIS A 1 75 ? -6.755 -0.404 -7.822 1.00 97.62 75 HIS A N 1
ATOM 550 C CA . HIS A 1 75 ? -6.688 0.063 -9.192 1.00 97.62 75 HIS A CA 1
ATOM 551 C C . HIS A 1 75 ? -5.324 0.704 -9.409 1.00 97.62 75 HIS A C 1
ATOM 553 O O . HIS A 1 75 ? -4.929 1.567 -8.629 1.00 97.62 75 HIS A O 1
ATOM 559 N N . CYS A 1 76 ? -4.598 0.284 -10.440 1.00 96.88 76 CYS A N 1
ATOM 560 C CA . CYS A 1 76 ? -3.343 0.913 -10.823 1.00 96.88 76 CYS A CA 1
ATOM 561 C C . CYS A 1 76 ? -3.266 1.137 -12.330 1.00 96.88 76 CYS A C 1
ATOM 563 O O . CYS A 1 76 ? -3.404 0.190 -13.104 1.00 96.88 76 CYS A O 1
ATOM 565 N N . GLU A 1 77 ? -2.936 2.360 -12.725 1.00 96.06 77 GLU A N 1
ATOM 566 C CA . GLU A 1 77 ? -2.610 2.745 -14.095 1.00 96.06 77 GLU A CA 1
ATOM 567 C C . GLU A 1 77 ? -1.090 2.800 -14.245 1.00 96.06 77 GLU A C 1
ATOM 569 O O . GLU A 1 77 ? -0.413 3.578 -13.566 1.00 96.06 77 GLU A O 1
ATOM 574 N N . LEU A 1 78 ? -0.535 1.964 -15.119 1.00 94.25 78 LEU A N 1
ATOM 575 C CA . LEU A 1 78 ? 0.899 1.903 -15.364 1.00 94.25 78 LEU A CA 1
ATOM 576 C C . LEU A 1 78 ? 1.317 2.878 -16.457 1.00 94.25 78 LEU A C 1
ATOM 578 O O . LEU A 1 78 ? 0.720 2.928 -17.529 1.00 94.25 78 LEU A O 1
ATOM 582 N N . GLU A 1 79 ? 2.416 3.593 -16.219 1.00 92.25 79 GLU A N 1
ATOM 583 C CA . GLU A 1 79 ? 3.016 4.448 -17.249 1.00 92.25 79 GLU A CA 1
ATOM 584 C C . GLU A 1 79 ? 3.694 3.621 -18.348 1.00 92.25 79 GLU A C 1
ATOM 586 O O . GLU A 1 79 ? 3.788 4.044 -19.497 1.00 92.25 79 GLU A O 1
ATOM 591 N N . THR A 1 80 ? 4.197 2.438 -17.995 1.00 88.25 80 THR A N 1
ATOM 592 C CA . THR A 1 80 ? 4.790 1.484 -18.934 1.00 88.25 80 THR A CA 1
ATOM 593 C C . THR A 1 80 ? 4.177 0.116 -18.683 1.00 88.25 80 THR A C 1
ATOM 595 O O . THR A 1 80 ? 4.288 -0.388 -17.558 1.00 88.25 80 THR A O 1
ATOM 598 N N . PRO A 1 81 ? 3.538 -0.501 -19.690 1.00 87.81 81 PRO A N 1
ATOM 599 C CA . PRO A 1 81 ? 2.920 -1.795 -19.499 1.00 87.81 81 PRO A CA 1
ATOM 600 C C . PRO A 1 81 ? 3.968 -2.838 -19.121 1.00 87.81 81 PRO A C 1
ATOM 602 O O . PRO A 1 81 ? 5.068 -2.895 -19.673 1.00 87.81 81 PRO A O 1
ATOM 605 N N . THR A 1 82 ? 3.633 -3.681 -18.150 1.00 89.25 82 THR A N 1
ATOM 606 C CA . THR A 1 82 ? 4.511 -4.774 -17.737 1.00 89.25 82 THR A CA 1
ATOM 607 C C . THR A 1 82 ? 3.708 -5.965 -17.258 1.00 89.25 82 THR A C 1
ATOM 609 O O . THR A 1 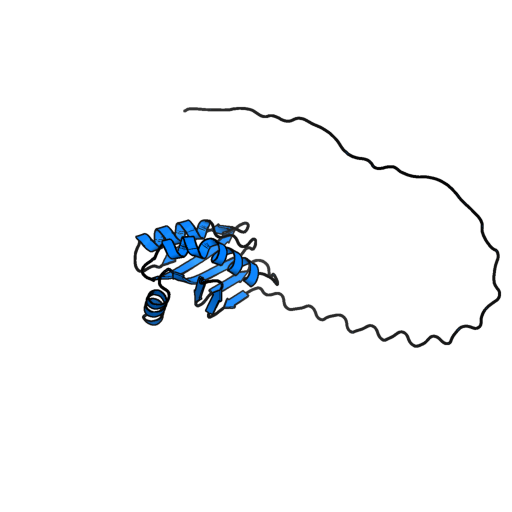82 ? 2.775 -5.849 -16.466 1.00 89.25 82 THR A O 1
ATOM 612 N N . ARG A 1 83 ? 4.128 -7.153 -17.698 1.00 87.12 83 ARG A N 1
ATOM 613 C CA . ARG A 1 83 ? 3.464 -8.429 -17.393 1.00 87.12 83 ARG A CA 1
ATOM 614 C C . ARG A 1 83 ? 3.465 -8.782 -15.903 1.00 87.12 83 ARG A C 1
ATOM 616 O O . ARG A 1 83 ? 2.713 -9.647 -15.479 1.00 87.12 83 ARG A O 1
ATOM 623 N N . ASN A 1 84 ? 4.326 -8.142 -15.109 1.00 90.62 84 ASN A N 1
ATOM 624 C CA . ASN A 1 84 ? 4.515 -8.446 -13.689 1.00 90.62 84 ASN A CA 1
ATOM 625 C C . ASN A 1 84 ? 4.073 -7.304 -12.757 1.00 90.62 84 ASN A C 1
ATOM 627 O O . ASN A 1 84 ? 4.381 -7.352 -11.565 1.00 90.62 84 ASN A O 1
ATOM 631 N N . ALA A 1 85 ? 3.362 -6.298 -13.279 1.00 90.75 85 ALA A N 1
ATOM 632 C CA . ALA A 1 85 ? 2.884 -5.127 -12.539 1.00 90.75 85 ALA A CA 1
ATOM 633 C C . ALA A 1 85 ? 2.252 -5.493 -11.190 1.00 90.75 85 ALA A C 1
ATOM 635 O O . ALA A 1 85 ? 2.744 -5.107 -10.129 1.00 90.75 85 ALA A O 1
ATOM 636 N N . GLU A 1 86 ? 1.205 -6.316 -11.238 1.00 92.25 86 GLU A N 1
ATOM 637 C CA . GLU A 1 86 ? 0.464 -6.790 -10.071 1.00 92.25 86 GLU A CA 1
ATOM 638 C C . GLU A 1 86 ? 1.381 -7.450 -9.036 1.00 92.25 86 GLU A C 1
ATOM 640 O O . GLU A 1 86 ? 1.295 -7.159 -7.839 1.00 92.25 86 GLU A O 1
ATOM 645 N N . ARG A 1 87 ? 2.287 -8.325 -9.492 1.00 93.38 87 ARG A N 1
ATOM 646 C CA . ARG A 1 87 ? 3.193 -9.073 -8.616 1.00 93.38 87 ARG A CA 1
ATOM 647 C C . ARG A 1 87 ? 4.105 -8.133 -7.842 1.00 93.38 87 ARG A C 1
ATOM 649 O O . ARG A 1 87 ? 4.322 -8.342 -6.649 1.00 93.38 87 ARG A O 1
ATOM 656 N N . TYR A 1 88 ? 4.642 -7.128 -8.522 1.00 93.69 88 TYR A N 1
ATOM 657 C CA . TYR A 1 88 ? 5.535 -6.144 -7.933 1.00 93.69 88 TYR A CA 1
ATOM 658 C C . TYR A 1 88 ? 4.822 -5.233 -6.933 1.00 93.69 88 TYR A C 1
ATOM 660 O O . TYR A 1 88 ? 5.310 -5.055 -5.817 1.00 93.69 88 TYR A O 1
ATOM 668 N N . ILE A 1 89 ? 3.651 -4.715 -7.306 1.00 94.62 89 ILE A N 1
ATOM 669 C CA . ILE A 1 89 ? 2.837 -3.838 -6.456 1.00 94.62 89 ILE A CA 1
ATOM 670 C C . ILE A 1 89 ? 2.411 -4.592 -5.190 1.00 94.62 89 ILE A C 1
ATOM 672 O O . ILE A 1 89 ? 2.678 -4.144 -4.074 1.00 94.62 89 ILE A O 1
ATOM 676 N N . THR A 1 90 ? 1.864 -5.799 -5.352 1.00 94.75 90 THR A N 1
ATOM 677 C CA . THR A 1 90 ? 1.457 -6.666 -4.237 1.00 94.75 90 THR A CA 1
ATOM 678 C C . THR A 1 90 ? 2.635 -7.013 -3.330 1.00 94.75 90 THR A C 1
ATOM 680 O O . THR A 1 90 ? 2.518 -6.952 -2.109 1.00 94.75 90 THR A O 1
ATOM 683 N N . ALA A 1 91 ? 3.794 -7.369 -3.894 1.00 95.25 91 ALA A N 1
ATOM 684 C CA . ALA A 1 91 ? 4.975 -7.697 -3.096 1.00 95.25 91 ALA A CA 1
ATOM 685 C C . ALA A 1 91 ? 5.473 -6.501 -2.272 1.00 95.25 91 ALA A C 1
ATOM 687 O O . ALA A 1 91 ? 5.880 -6.686 -1.125 1.00 95.25 91 ALA A O 1
ATOM 688 N N . GLY A 1 92 ? 5.424 -5.290 -2.834 1.00 95.38 92 GLY A N 1
ATOM 689 C CA . GLY A 1 92 ? 5.774 -4.064 -2.124 1.00 95.38 92 GLY A CA 1
ATOM 690 C C . GLY A 1 92 ? 4.868 -3.808 -0.920 1.00 95.38 92 GLY A C 1
ATOM 691 O O . GLY A 1 92 ? 5.373 -3.498 0.160 1.00 95.38 92 GLY A O 1
ATOM 692 N N . LEU A 1 93 ? 3.554 -3.964 -1.103 1.00 96.19 93 LEU A N 1
ATOM 693 C CA . LEU A 1 93 ? 2.548 -3.755 -0.058 1.00 96.19 93 LEU A CA 1
ATOM 694 C C . LEU A 1 93 ? 2.657 -4.803 1.055 1.00 96.19 93 LEU A C 1
ATOM 696 O O . LEU A 1 93 ? 2.841 -4.442 2.213 1.00 96.19 93 LEU A O 1
ATOM 700 N N . VAL A 1 94 ? 2.672 -6.093 0.701 1.00 96.62 94 VAL A N 1
ATOM 701 C CA . VAL A 1 94 ? 2.777 -7.206 1.665 1.00 96.62 94 VAL A CA 1
ATOM 702 C C . VAL A 1 94 ? 4.064 -7.116 2.493 1.00 96.62 94 VAL A C 1
ATOM 704 O O . VAL A 1 94 ? 4.079 -7.425 3.679 1.00 96.62 94 VAL A O 1
ATOM 707 N N . LYS A 1 95 ? 5.167 -6.624 1.915 1.00 96.88 95 LYS A N 1
ATOM 708 C CA . LYS A 1 95 ? 6.424 -6.416 2.656 1.00 96.88 95 LYS A CA 1
ATOM 709 C C . LYS A 1 95 ? 6.295 -5.391 3.794 1.00 96.88 95 LYS A C 1
ATOM 711 O O . LYS A 1 95 ? 7.144 -5.367 4.684 1.00 96.88 95 LYS A O 1
ATOM 716 N N . ARG A 1 96 ? 5.282 -4.525 3.744 1.00 97.12 96 ARG A N 1
ATOM 717 C CA . ARG A 1 96 ? 4.974 -3.505 4.754 1.00 97.12 96 ARG A CA 1
ATOM 71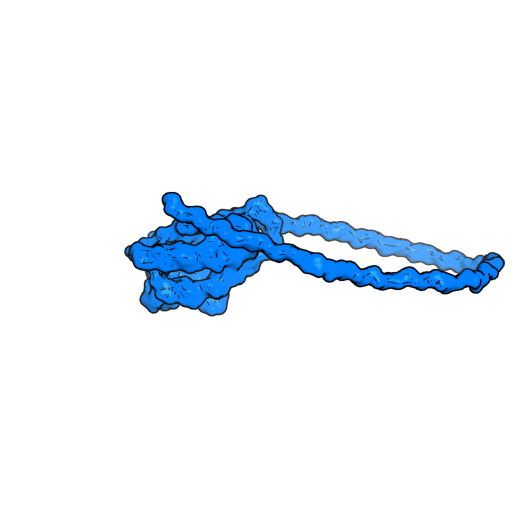8 C C . ARG A 1 96 ? 3.721 -3.816 5.560 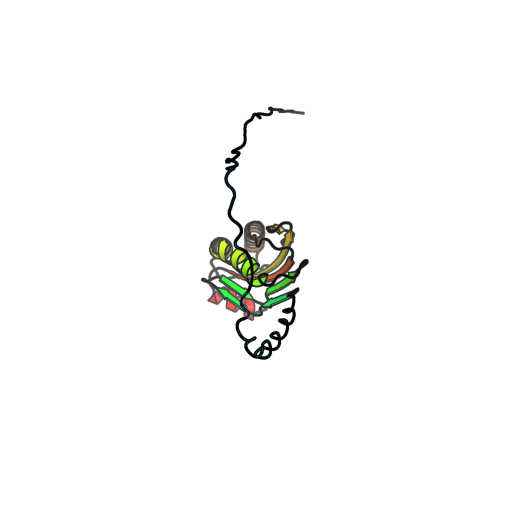1.00 97.12 96 ARG A C 1
ATOM 720 O O . ARG A 1 96 ? 3.346 -2.985 6.374 1.00 97.12 96 ARG A O 1
ATOM 727 N N . ASP A 1 97 ? 3.134 -4.995 5.389 1.00 97.12 97 ASP A N 1
ATOM 728 C CA . ASP A 1 97 ? 1.893 -5.409 6.045 1.00 97.12 97 ASP A CA 1
ATOM 729 C C . ASP A 1 97 ? 1.925 -5.181 7.564 1.00 97.12 97 ASP A C 1
ATOM 731 O O . ASP A 1 97 ? 1.182 -4.360 8.086 1.00 97.12 97 ASP A O 1
ATOM 735 N N . ALA A 1 98 ? 2.912 -5.753 8.260 1.00 96.94 98 ALA A N 1
ATOM 736 C CA . ALA A 1 98 ? 3.054 -5.575 9.708 1.00 96.94 98 ALA A CA 1
ATOM 737 C C . ALA A 1 98 ? 3.235 -4.104 10.147 1.00 96.94 98 ALA A C 1
ATOM 739 O O . ALA A 1 98 ? 2.758 -3.710 11.213 1.00 96.94 98 ALA A O 1
ATOM 740 N N . ASP A 1 99 ? 3.923 -3.286 9.339 1.00 97.69 99 ASP A N 1
ATOM 741 C CA . ASP A 1 99 ? 4.102 -1.853 9.613 1.00 97.69 99 ASP A CA 1
ATOM 742 C C . ASP A 1 99 ? 2.781 -1.081 9.403 1.00 97.69 99 ASP A C 1
ATOM 744 O O . ASP A 1 99 ? 2.520 -0.098 10.099 1.00 97.69 99 ASP A O 1
ATOM 748 N N . LEU A 1 100 ? 1.956 -1.507 8.440 1.00 97.19 100 LEU A N 1
ATOM 749 C CA . LEU A 1 100 ? 0.646 -0.928 8.138 1.00 97.19 100 LEU A CA 1
ATOM 750 C C . LEU A 1 100 ? -0.395 -1.337 9.190 1.00 97.19 100 LEU A C 1
ATOM 752 O O . LEU A 1 100 ? -1.113 -0.480 9.701 1.00 97.19 100 LEU A O 1
ATOM 756 N N . ASP A 1 101 ? -0.419 -2.602 9.600 1.00 97.44 101 ASP A N 1
ATOM 757 C CA . ASP A 1 101 ? -1.301 -3.107 10.657 1.00 97.44 101 ASP A CA 1
ATOM 758 C C . ASP A 1 101 ? -1.043 -2.434 12.005 1.00 97.44 101 ASP A C 1
ATOM 760 O O . ASP A 1 101 ? -1.975 -2.094 12.743 1.00 97.44 101 ASP A O 1
ATOM 764 N N . ALA A 1 102 ? 0.227 -2.160 12.313 1.00 97.88 102 ALA A N 1
ATOM 765 C CA . ALA A 1 102 ? 0.611 -1.425 13.512 1.00 97.88 102 ALA A CA 1
ATOM 766 C C . ALA A 1 102 ? 0.035 0.004 13.550 1.00 97.88 102 ALA A C 1
ATOM 768 O O . ALA A 1 102 ? -0.107 0.573 14.636 1.00 97.88 102 ALA A O 1
ATOM 769 N N . CYS A 1 103 ? -0.333 0.583 12.400 1.00 97.88 103 CYS A N 1
ATOM 770 C CA . CYS A 1 103 ? -0.982 1.889 12.348 1.00 97.88 103 CYS A CA 1
ATOM 771 C C . CYS A 1 103 ? -2.422 1.861 12.868 1.00 97.88 103 CYS A C 1
ATOM 773 O O . CYS A 1 103 ? -2.902 2.887 13.355 1.00 97.88 103 CYS A O 1
ATOM 775 N N . ALA A 1 104 ? -3.109 0.719 12.788 1.00 97.62 104 ALA A N 1
ATOM 776 C CA . ALA A 1 104 ? -4.511 0.585 13.166 1.00 97.62 104 ALA A CA 1
ATOM 777 C C . ALA A 1 104 ? -4.806 -0.761 13.855 1.00 97.62 104 ALA A C 1
ATOM 779 O O . ALA A 1 104 ? -5.655 -1.519 13.397 1.00 97.62 104 ALA A O 1
ATOM 780 N N . PRO A 1 105 ? -4.211 -1.052 15.028 1.00 96.75 105 PRO A N 1
ATOM 781 C CA . PRO A 1 105 ? -4.311 -2.366 15.677 1.00 96.75 105 PRO A CA 1
ATOM 782 C C . PRO A 1 105 ? -5.734 -2.769 16.100 1.00 96.75 105 PRO A C 1
ATOM 784 O O . PRO A 1 105 ? -5.957 -3.898 16.519 1.00 96.75 105 PRO A O 1
ATOM 787 N N . LYS A 1 106 ? -6.698 -1.842 16.047 1.00 96.62 106 LYS A N 1
ATOM 788 C CA . LYS A 1 106 ? -8.115 -2.093 16.345 1.00 96.62 106 LYS A CA 1
ATOM 789 C C . LYS A 1 106 ? -8.947 -2.455 15.111 1.00 96.62 106 LYS A C 1
ATOM 791 O O . LYS A 1 106 ? -10.149 -2.633 15.269 1.00 96.62 106 LYS A O 1
ATOM 796 N N . GLY A 1 107 ? -8.334 -2.525 13.931 1.00 96.94 107 GLY A N 1
ATOM 797 C CA . GLY A 1 107 ? -9.055 -2.587 12.666 1.00 96.94 107 GLY A CA 1
ATOM 798 C C . GLY A 1 10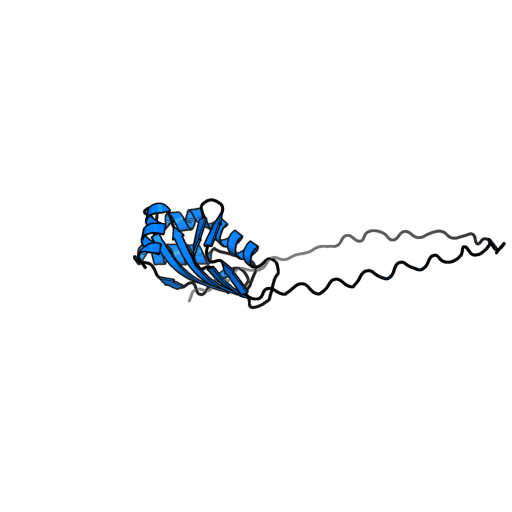7 ? -9.296 -1.186 12.118 1.00 96.94 107 GLY A C 1
ATOM 799 O O . GLY A 1 107 ? -9.813 -0.332 12.844 1.00 96.94 107 GLY A O 1
ATOM 800 N N . ALA A 1 108 ? -8.914 -0.940 10.867 1.00 97.44 108 ALA A N 1
ATOM 801 C CA . ALA A 1 108 ? -9.398 0.210 10.113 1.00 97.44 108 ALA A CA 1
ATOM 802 C C . ALA A 1 108 ? -9.453 -0.057 8.605 1.00 97.44 108 ALA A C 1
ATOM 804 O O . ALA A 1 108 ? -8.565 -0.716 8.064 1.00 97.44 108 ALA A O 1
ATOM 805 N N . ALA A 1 109 ? -10.444 0.519 7.924 1.00 97.81 109 ALA A N 1
ATOM 806 C CA . ALA A 1 109 ? -10.496 0.577 6.462 1.00 97.81 109 ALA A CA 1
ATOM 807 C C . ALA A 1 109 ? -10.005 1.941 5.964 1.00 97.81 109 ALA A C 1
ATOM 809 O O . ALA A 1 109 ? -10.687 2.958 6.106 1.00 97.81 109 ALA A O 1
ATOM 810 N N . VAL A 1 110 ? -8.820 1.974 5.360 1.00 97.81 110 VAL A N 1
ATOM 811 C CA . VAL A 1 110 ? -8.142 3.217 4.980 1.00 97.81 110 VAL A CA 1
ATOM 812 C C . VAL A 1 110 ? -8.019 3.311 3.472 1.00 97.81 110 VAL A C 1
ATOM 814 O O . VAL A 1 110 ? -7.416 2.453 2.839 1.00 97.81 110 VAL A O 1
ATOM 817 N N . GLU A 1 111 ? -8.566 4.368 2.884 1.00 98.00 111 GLU A N 1
ATOM 818 C CA . GLU A 1 111 ? -8.388 4.630 1.460 1.00 98.00 111 GLU A CA 1
ATOM 819 C C . GLU A 1 111 ? -7.067 5.360 1.226 1.00 98.00 111 GLU A C 1
ATOM 821 O O . GLU A 1 111 ? -6.759 6.347 1.899 1.00 98.00 111 GLU A O 1
ATOM 826 N N . VAL A 1 112 ? -6.279 4.856 0.285 1.00 98.12 112 VAL A N 1
ATOM 827 C CA . VAL A 1 112 ? -4.955 5.377 -0.034 1.00 98.12 112 VAL A CA 1
ATOM 828 C C . VAL A 1 112 ? -4.835 5.548 -1.536 1.00 98.12 112 VAL A C 1
ATOM 830 O O . VAL A 1 112 ? -5.206 4.660 -2.301 1.00 98.12 112 VAL A O 1
ATOM 833 N N . GLN A 1 113 ? -4.276 6.680 -1.945 1.00 98.25 113 GLN A N 1
ATOM 834 C CA . GLN A 1 113 ? -3.879 6.968 -3.317 1.00 98.25 113 GLN A CA 1
ATOM 835 C C . GLN A 1 113 ? -2.385 7.276 -3.312 1.00 98.25 113 GLN A C 1
ATOM 837 O O . GLN A 1 113 ? -1.888 7.935 -2.399 1.00 98.25 113 GLN A O 1
ATOM 842 N N . TRP A 1 114 ? -1.639 6.735 -4.266 1.00 98.19 114 TRP A N 1
ATOM 843 C CA . TRP A 1 114 ? -0.199 6.945 -4.347 1.00 98.19 114 TRP A CA 1
ATOM 844 C C . TRP A 1 114 ? 0.303 6.792 -5.774 1.00 98.19 114 TRP A C 1
ATOM 846 O O . TRP A 1 114 ? -0.320 6.154 -6.617 1.00 98.19 114 TRP A O 1
ATOM 856 N N . GLU A 1 115 ? 1.481 7.340 -6.034 1.00 97.44 115 GLU A N 1
ATOM 857 C CA . GLU A 1 115 ? 2.174 7.189 -7.306 1.00 97.44 115 GLU A CA 1
ATOM 858 C C . GLU A 1 115 ? 3.519 6.518 -7.066 1.00 97.44 115 GLU A C 1
ATOM 860 O O . GLU A 1 115 ? 4.238 6.876 -6.140 1.00 97.44 115 GLU A O 1
ATOM 865 N N . TYR A 1 116 ? 3.910 5.559 -7.893 1.00 95.94 116 TYR A N 1
ATOM 866 C CA . TYR A 1 116 ? 5.280 5.074 -7.887 1.00 95.94 116 TYR A CA 1
ATOM 867 C C . TYR A 1 116 ? 6.151 5.957 -8.776 1.00 95.94 116 TYR A C 1
ATOM 869 O O . TYR A 1 116 ? 5.980 5.982 -9.992 1.00 95.94 116 TYR A O 1
ATOM 877 N N . VAL A 1 117 ? 7.126 6.635 -8.169 1.00 93.19 117 VAL A N 1
ATOM 878 C CA . VAL A 1 117 ? 8.141 7.433 -8.864 1.00 93.19 117 VAL A CA 1
ATOM 879 C C . VAL A 1 117 ? 9.500 6.797 -8.609 1.00 93.19 117 VAL A C 1
ATOM 881 O O . VAL A 1 117 ? 9.916 6.610 -7.462 1.00 93.19 117 VAL A O 1
ATOM 884 N N . SER A 1 118 ? 10.201 6.421 -9.680 1.00 88.44 118 SER A N 1
ATOM 885 C CA . SER A 1 118 ? 11.490 5.716 -9.589 1.00 88.44 118 SER A CA 1
ATOM 886 C C . SER A 1 118 ? 11.408 4.447 -8.724 1.00 88.44 118 SER A C 1
ATOM 888 O O . SER A 1 118 ? 12.302 4.154 -7.928 1.00 88.44 118 SER A O 1
ATOM 890 N N . GLY A 1 119 ? 10.295 3.714 -8.839 1.00 87.88 119 GLY A N 1
ATOM 891 C CA . GLY A 1 119 ? 10.062 2.446 -8.150 1.00 87.88 119 GLY A CA 1
ATOM 892 C C . GLY A 1 119 ? 9.662 2.539 -6.674 1.00 87.88 119 GLY A C 1
ATOM 893 O O . GLY A 1 119 ? 9.411 1.488 -6.080 1.00 87.88 119 GLY A O 1
ATOM 894 N N . ASN A 1 120 ? 9.571 3.739 -6.090 1.00 93.56 120 ASN A N 1
ATOM 895 C CA . ASN A 1 120 ? 9.135 3.968 -4.707 1.00 93.56 120 ASN A CA 1
ATOM 896 C C . ASN A 1 120 ? 7.824 4.750 -4.680 1.00 93.56 120 ASN A C 1
ATOM 898 O O . ASN A 1 120 ? 7.588 5.586 -5.548 1.00 93.56 120 ASN A O 1
ATOM 902 N N . ALA A 1 121 ? 6.980 4.484 -3.688 1.00 96.00 121 ALA A N 1
ATOM 903 C CA . ALA A 1 121 ? 5.741 5.222 -3.513 1.00 96.00 121 ALA A CA 1
ATOM 904 C C . ALA A 1 121 ? 6.024 6.676 -3.098 1.00 96.00 121 ALA A C 1
ATOM 906 O O . ALA A 1 121 ? 6.775 6.961 -2.164 1.00 96.00 121 ALA A O 1
ATOM 907 N N . ALA A 1 122 ? 5.382 7.586 -3.807 1.00 95.94 122 ALA A N 1
ATOM 908 C CA . ALA A 1 122 ? 5.391 9.027 -3.670 1.00 95.94 122 ALA A CA 1
ATOM 909 C C . ALA A 1 122 ? 3.944 9.538 -3.785 1.00 95.94 122 ALA A C 1
ATOM 911 O O . ALA A 1 122 ? 3.020 8.753 -4.005 1.00 95.94 122 ALA A O 1
ATOM 912 N N . SER A 1 123 ? 3.744 10.846 -3.594 1.00 95.31 123 SER A N 1
ATOM 913 C CA . SER A 1 123 ? 2.422 11.485 -3.716 1.00 95.31 123 SER A CA 1
ATOM 914 C C . SER A 1 123 ? 1.328 10.763 -2.907 1.00 95.31 123 SER A C 1
ATOM 916 O O . SER A 1 123 ? 0.217 10.578 -3.385 1.00 95.31 123 SER A O 1
ATOM 918 N N . VAL A 1 124 ? 1.666 10.282 -1.702 1.00 97.62 124 VAL A N 1
ATOM 919 C CA . VAL A 1 124 ? 0.763 9.436 -0.912 1.00 97.62 124 VAL A CA 1
ATOM 920 C C . VAL A 1 124 ? -0.306 10.287 -0.232 1.00 97.62 124 VAL A C 1
ATOM 922 O O . VAL A 1 124 ? -0.011 11.044 0.696 1.00 97.62 124 VAL A O 1
ATOM 925 N N . GLU A 1 125 ? -1.553 10.089 -0.634 1.00 97.69 125 GLU A N 1
ATOM 926 C CA . GLU A 1 125 ? -2.739 10.690 -0.040 1.00 97.69 125 GLU A CA 1
ATOM 927 C C . GLU A 1 125 ? -3.535 9.621 0.708 1.00 97.69 125 GLU A C 1
ATOM 929 O O . GLU A 1 125 ? -3.799 8.538 0.189 1.00 97.69 125 GLU A O 1
ATOM 934 N N . VAL A 1 126 ? -3.898 9.909 1.959 1.00 97.88 126 VAL A N 1
ATOM 935 C CA . VAL A 1 126 ? -4.580 8.950 2.832 1.00 97.88 126 VAL A CA 1
ATOM 936 C C . VAL A 1 126 ? -5.865 9.557 3.370 1.00 97.88 126 VAL A C 1
ATOM 938 O O . VAL A 1 126 ? -5.840 10.583 4.050 1.00 97.88 126 VAL A O 1
ATOM 941 N N . SER A 1 127 ? -6.974 8.867 3.126 1.00 96.00 127 SER A N 1
ATOM 942 C CA . SER A 1 127 ? -8.289 9.167 3.682 1.00 96.00 127 SER A CA 1
ATOM 943 C C . SER A 1 127 ? -8.640 8.116 4.734 1.00 96.00 127 SER A C 1
ATOM 945 O O . SER A 1 127 ? -8.939 6.964 4.417 1.00 96.00 127 SER A O 1
ATOM 947 N N . ALA A 1 128 ? -8.583 8.515 6.007 1.00 93.50 128 ALA A N 1
ATOM 948 C CA . ALA A 1 128 ? -8.889 7.656 7.149 1.00 93.50 128 ALA A CA 1
ATOM 949 C C . ALA A 1 128 ? -9.812 8.361 8.149 1.00 93.50 128 ALA A C 1
ATOM 951 O O . ALA A 1 128 ? -9.783 9.584 8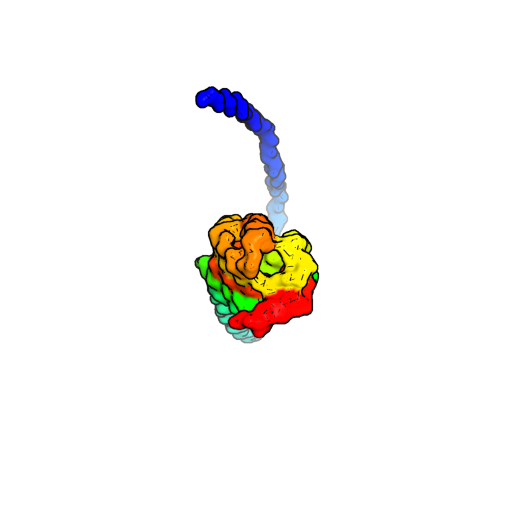.289 1.00 93.50 128 ALA A O 1
ATOM 952 N N . SER A 1 129 ? -10.542 7.568 8.935 1.00 85.50 129 SER A N 1
ATOM 953 C CA . SER A 1 129 ? -11.429 8.040 10.007 1.00 85.50 129 SER A CA 1
ATOM 954 C C . SER A 1 129 ? -10.692 8.762 11.148 1.00 85.50 129 SER A C 1
ATOM 956 O O . SER A 1 129 ? -11.301 9.508 11.915 1.00 85.50 129 SER A O 1
ATOM 958 N N . SER A 1 130 ? -9.371 8.577 11.275 1.00 92.69 130 SER A N 1
ATOM 959 C CA . SER A 1 130 ? -8.548 9.288 12.258 1.00 92.69 130 SER A CA 1
ATOM 960 C C . SER A 1 130 ? -7.243 9.817 11.657 1.00 92.69 130 SER A C 1
ATOM 962 O O . SER A 1 130 ? -6.545 9.121 10.919 1.00 92.69 130 SER A O 1
ATOM 964 N N . GLY A 1 131 ? -6.865 11.044 12.033 1.00 94.06 131 GLY A N 1
ATOM 965 C CA . GLY A 1 131 ? -5.624 11.668 11.558 1.00 94.06 131 GLY A CA 1
ATOM 966 C C . GLY A 1 131 ? -4.350 10.950 12.025 1.00 94.06 131 GLY A C 1
ATOM 967 O O . GLY A 1 131 ? -3.333 10.995 11.342 1.00 94.06 131 GLY A O 1
ATOM 968 N N . GLY A 1 132 ? -4.396 10.253 13.167 1.00 95.94 132 GLY A N 1
ATOM 969 C CA . GLY A 1 132 ? -3.275 9.438 13.648 1.00 95.94 132 GLY A CA 1
ATOM 970 C C . GLY A 1 132 ? -2.984 8.252 12.725 1.00 95.94 132 GLY A C 1
ATOM 971 O O . GLY A 1 132 ? -1.836 8.057 12.328 1.00 95.94 132 GLY A O 1
ATOM 972 N N . VAL A 1 133 ? -4.033 7.522 12.327 1.00 96.94 133 VAL A N 1
ATOM 973 C CA . VAL A 1 133 ? -3.926 6.419 11.360 1.00 96.94 133 VAL A CA 1
ATOM 974 C C . VAL A 1 133 ? -3.459 6.951 10.007 1.00 96.94 133 VAL A C 1
ATOM 976 O O . VAL A 1 133 ? -2.499 6.418 9.458 1.00 96.94 133 VAL A O 1
ATOM 979 N N . ALA A 1 134 ? -4.048 8.048 9.512 1.00 97.31 134 ALA A N 1
ATOM 980 C CA . ALA A 1 134 ? -3.670 8.633 8.223 1.00 97.31 134 ALA A CA 1
ATOM 981 C C . ALA A 1 134 ? -2.171 8.980 8.141 1.00 97.31 134 ALA A C 1
ATOM 983 O O . ALA A 1 134 ? -1.498 8.608 7.182 1.00 97.31 134 ALA A O 1
ATOM 984 N N . ASN A 1 135 ? -1.626 9.632 9.175 1.00 97.88 135 ASN A N 1
ATOM 985 C CA . ASN A 1 135 ? -0.206 9.997 9.223 1.00 97.88 135 ASN A CA 1
ATOM 986 C C . ASN A 1 135 ? 0.718 8.771 9.290 1.00 97.88 135 ASN A C 1
ATOM 988 O O . ASN A 1 135 ? 1.766 8.750 8.637 1.00 97.88 135 ASN A O 1
ATOM 992 N N . CYS A 1 136 ? 0.342 7.754 10.072 1.00 98.19 136 CYS A N 1
ATOM 993 C CA . CYS A 1 136 ? 1.111 6.517 10.174 1.00 98.19 136 CYS A CA 1
ATOM 994 C C . CYS A 1 136 ? 1.137 5.775 8.832 1.00 98.19 136 CYS A C 1
ATOM 996 O O . CYS A 1 136 ? 2.216 5.471 8.325 1.00 98.19 136 CYS A O 1
ATOM 998 N N . VAL A 1 137 ? -0.033 5.579 8.215 1.00 98.06 137 VAL A N 1
ATOM 999 C CA . VAL A 1 137 ? -0.169 4.903 6.919 1.00 98.06 137 VAL A CA 1
ATOM 1000 C C . VAL A 1 137 ? 0.582 5.661 5.834 1.00 98.06 137 VAL A C 1
ATOM 1002 O O . VAL A 1 137 ? 1.367 5.047 5.122 1.00 98.06 137 VAL A O 1
ATOM 1005 N N . SER A 1 138 ? 0.431 6.987 5.748 1.00 97.50 138 SER A N 1
ATOM 1006 C CA . SER A 1 138 ? 1.158 7.808 4.769 1.00 97.50 138 SER A CA 1
ATOM 1007 C C . SER A 1 138 ? 2.674 7.627 4.911 1.00 97.50 138 SER A C 1
ATOM 1009 O O . SER A 1 138 ? 3.364 7.327 3.937 1.00 97.50 138 SER A O 1
ATOM 1011 N N . THR A 1 139 ? 3.193 7.676 6.144 1.00 97.56 139 THR A N 1
ATOM 1012 C CA . THR A 1 139 ? 4.624 7.473 6.421 1.00 97.56 139 THR A CA 1
ATOM 1013 C C . THR A 1 139 ? 5.092 6.070 6.035 1.00 97.56 139 THR A C 1
ATOM 1015 O O . THR A 1 139 ? 6.156 5.916 5.435 1.00 97.56 139 THR A O 1
ATOM 1018 N N . THR A 1 140 ? 4.325 5.032 6.365 1.00 97.88 140 THR A N 1
ATOM 1019 C CA . THR A 1 140 ? 4.671 3.648 6.020 1.00 97.88 140 THR A CA 1
ATOM 1020 C C . THR A 1 140 ? 4.618 3.416 4.511 1.00 97.88 140 THR A C 1
ATOM 1022 O O . THR A 1 140 ? 5.537 2.812 3.955 1.00 97.88 140 THR A O 1
ATOM 1025 N N . MET A 1 141 ? 3.608 3.964 3.835 1.00 97.44 141 MET A N 1
ATOM 1026 C CA . MET A 1 141 ? 3.420 3.851 2.391 1.00 97.44 141 MET A CA 1
ATOM 1027 C C . MET A 1 141 ? 4.590 4.434 1.604 1.00 97.44 141 MET A C 1
ATOM 1029 O O . MET A 1 141 ? 5.016 3.798 0.653 1.00 97.44 141 MET A O 1
ATOM 1033 N N . THR A 1 142 ? 5.218 5.537 2.033 1.00 96.81 142 THR A N 1
ATOM 1034 C CA . THR A 1 142 ? 6.436 6.056 1.358 1.00 96.81 142 THR A CA 1
ATOM 1035 C C . THR A 1 142 ? 7.610 5.065 1.310 1.00 96.81 142 THR A C 1
ATOM 1037 O O . THR A 1 142 ? 8.549 5.240 0.537 1.00 96.81 142 THR A O 1
ATOM 1040 N N . LYS A 1 143 ? 7.582 4.006 2.131 1.00 96.69 143 LYS A N 1
ATOM 1041 C CA . LYS A 1 143 ? 8.596 2.939 2.156 1.00 96.69 143 LYS A CA 1
ATOM 1042 C C . LYS A 1 143 ? 8.208 1.724 1.311 1.00 96.69 143 LYS A C 1
ATOM 1044 O O . LYS A 1 143 ? 8.946 0.727 1.314 1.00 96.69 143 LYS A O 1
ATOM 1049 N N . VAL A 1 144 ? 7.042 1.758 0.670 1.00 96.81 144 VAL A N 1
ATOM 1050 C CA . VAL A 1 144 ? 6.573 0.740 -0.267 1.00 96.81 144 VAL A CA 1
ATOM 1051 C C . VAL A 1 144 ? 7.262 0.984 -1.603 1.00 96.81 144 VAL A C 1
ATOM 1053 O O . VAL A 1 144 ? 7.209 2.077 -2.160 1.00 96.81 144 VAL A O 1
ATOM 1056 N N . GLY A 1 145 ? 7.906 -0.053 -2.127 1.00 95.38 145 GLY A N 1
ATOM 1057 C CA . GLY A 1 145 ? 8.543 -0.019 -3.436 1.00 95.38 145 GLY A CA 1
ATOM 1058 C C . GLY A 1 145 ? 8.068 -1.184 -4.284 1.00 95.38 145 GLY A C 1
ATOM 1059 O O . GLY A 1 145 ? 7.965 -2.305 -3.785 1.00 95.38 145 GLY A O 1
ATOM 1060 N N . ALA A 1 146 ? 7.794 -0.905 -5.554 1.00 91.00 146 ALA A N 1
ATOM 1061 C CA . ALA A 1 146 ? 7.358 -1.892 -6.536 1.00 91.00 146 ALA A CA 1
ATOM 1062 C C . ALA A 1 146 ? 8.310 -1.970 -7.745 1.00 91.00 146 ALA A C 1
ATOM 1064 O O . ALA A 1 146 ? 8.227 -2.902 -8.528 1.00 91.00 146 ALA A O 1
ATOM 1065 N N . GLY A 1 147 ? 9.254 -1.038 -7.919 1.00 91.19 147 GLY A N 1
ATOM 1066 C CA . GLY A 1 147 ? 10.148 -1.076 -9.091 1.00 91.19 147 GLY A CA 1
ATOM 1067 C C . GLY A 1 147 ? 9.424 -0.879 -10.433 1.00 91.19 147 GLY A C 1
ATOM 1068 O O . GLY A 1 147 ? 9.969 -1.223 -11.476 1.00 91.19 147 GLY A O 1
ATOM 1069 N N . VAL A 1 148 ? 8.210 -0.328 -10.399 1.00 93.62 148 VAL A N 1
ATOM 1070 C CA . VAL A 1 148 ? 7.411 0.100 -11.555 1.00 93.62 148 VAL A CA 1
ATOM 1071 C C . VAL A 1 148 ? 7.030 1.567 -11.375 1.00 93.62 148 VAL A C 1
ATOM 1073 O O . VAL A 1 148 ? 7.132 2.077 -10.259 1.00 93.62 148 VAL A O 1
ATOM 1076 N N . SER A 1 149 ? 6.581 2.225 -12.443 1.00 93.94 149 SER A N 1
ATOM 1077 C CA . SER A 1 149 ? 5.924 3.533 -12.359 1.00 93.94 149 SER A CA 1
ATOM 1078 C C . SER A 1 149 ? 4.438 3.373 -12.655 1.00 93.94 149 SER A C 1
ATOM 1080 O O . SER A 1 149 ? 4.062 2.848 -13.707 1.00 93.94 149 SER A O 1
ATOM 1082 N N . ALA A 1 150 ? 3.599 3.769 -11.704 1.00 96.06 150 ALA A N 1
ATOM 1083 C CA . ALA A 1 150 ? 2.151 3.628 -11.796 1.00 96.06 150 ALA A CA 1
ATOM 1084 C C . ALA A 1 150 ? 1.452 4.593 -10.838 1.00 96.06 150 ALA A C 1
ATOM 1086 O O . ALA A 1 150 ? 1.998 4.893 -9.775 1.00 96.06 150 ALA A O 1
ATOM 1087 N N . ARG A 1 151 ? 0.236 5.023 -11.170 1.00 97.31 151 ARG A N 1
ATOM 1088 C CA . ARG A 1 151 ? -0.679 5.652 -10.209 1.00 97.31 151 ARG A CA 1
ATOM 1089 C C . ARG A 1 151 ? -1.613 4.593 -9.670 1.00 97.31 151 ARG A C 1
ATOM 1091 O O . ARG A 1 151 ? -2.200 3.866 -10.458 1.00 97.31 151 ARG A O 1
ATOM 1098 N N . CYS A 1 152 ? -1.738 4.500 -8.358 1.00 98.00 152 CYS A N 1
ATOM 1099 C CA . CYS A 1 152 ? -2.509 3.468 -7.694 1.00 98.00 152 CYS A CA 1
ATOM 1100 C C . CYS A 1 152 ? -3.479 4.064 -6.676 1.00 98.00 152 CYS A C 1
ATOM 1102 O O . CYS A 1 152 ? -3.174 5.045 -5.998 1.00 98.00 152 CYS A O 1
ATOM 1104 N N . SER A 1 153 ? -4.625 3.417 -6.518 1.00 98.19 153 SER A N 1
ATOM 1105 C CA . SER A 1 153 ? -5.569 3.650 -5.435 1.00 98.19 153 SER A CA 1
ATOM 1106 C C . SER A 1 153 ? -6.064 2.316 -4.886 1.00 98.19 153 SER A C 1
ATOM 1108 O O . SER A 1 153 ? -6.175 1.333 -5.616 1.00 98.19 153 SER A O 1
ATOM 1110 N N . ALA A 1 154 ? -6.300 2.250 -3.578 1.00 98.19 154 ALA A N 1
ATOM 1111 C CA . ALA A 1 154 ? -6.849 1.069 -2.920 1.00 98.19 154 ALA A CA 1
ATOM 1112 C C . ALA A 1 154 ? -7.464 1.429 -1.569 1.00 98.19 154 ALA A C 1
ATOM 1114 O O . ALA A 1 154 ? -7.144 2.460 -0.975 1.00 98.19 154 ALA A O 1
ATOM 1115 N N . VAL A 1 155 ? -8.287 0.529 -1.036 1.00 98.19 155 VAL A N 1
ATOM 1116 C CA . VAL A 1 155 ? -8.683 0.544 0.373 1.00 98.19 155 VAL A CA 1
ATOM 1117 C C . VAL A 1 155 ? -7.938 -0.559 1.109 1.00 98.19 155 VAL A C 1
ATOM 1119 O O . VAL A 1 155 ? -8.146 -1.737 0.836 1.00 98.19 155 VAL A O 1
ATOM 1122 N N . LEU A 1 156 ? -7.060 -0.181 2.030 1.00 97.94 156 LEU A N 1
ATOM 1123 C CA . LEU A 1 156 ? -6.286 -1.096 2.862 1.00 97.94 156 LEU A CA 1
ATOM 1124 C C . LEU A 1 156 ? -7.096 -1.464 4.107 1.00 97.94 156 LEU A C 1
ATOM 1126 O O . LEU A 1 156 ? -7.616 -0.574 4.785 1.00 97.94 156 LEU A O 1
ATOM 1130 N N . LEU A 1 157 ? -7.190 -2.757 4.414 1.00 97.94 157 LEU A N 1
ATOM 1131 C CA . LEU A 1 157 ? -7.789 -3.253 5.651 1.00 97.94 157 LEU A CA 1
ATOM 1132 C C . LEU A 1 157 ? -6.661 -3.566 6.631 1.00 97.94 157 LEU A C 1
ATOM 1134 O O . LEU A 1 157 ? -5.878 -4.479 6.398 1.00 97.94 157 LEU A O 1
ATOM 1138 N N . LEU A 1 158 ? -6.561 -2.771 7.693 1.00 97.50 158 LEU A N 1
ATOM 1139 C CA . LEU A 1 158 ? -5.404 -2.755 8.586 1.00 97.50 158 LEU A CA 1
ATOM 1140 C C . LEU A 1 158 ? -5.764 -3.270 9.979 1.00 97.50 158 LEU A C 1
ATOM 1142 O O . LEU A 1 158 ? -6.789 -2.872 10.529 1.00 97.50 158 LEU A O 1
ATOM 1146 N N . GLY A 1 159 ? -4.887 -4.067 10.585 1.00 96.88 159 GLY A N 1
ATOM 1147 C CA . GLY A 1 159 ? -4.976 -4.534 11.968 1.00 96.88 159 GLY A CA 1
ATOM 1148 C C . GLY A 1 159 ? -5.990 -5.660 12.172 1.00 96.88 159 GLY A C 1
ATOM 1149 O O . GLY A 1 159 ? -5.846 -6.747 11.622 1.00 96.88 159 GLY A O 1
ATOM 1150 N N . ASP A 1 160 ? -7.002 -5.446 13.021 1.00 97.06 160 ASP A N 1
ATOM 1151 C CA . ASP A 1 160 ? -8.053 -6.452 13.219 1.00 97.06 160 ASP A CA 1
ATOM 1152 C C . ASP A 1 160 ? -8.920 -6.559 11.958 1.00 97.06 160 ASP A C 1
ATOM 1154 O O . ASP A 1 160 ? -9.697 -5.655 11.647 1.00 97.06 160 ASP A O 1
ATOM 1158 N N . GLN A 1 161 ? -8.786 -7.669 11.229 1.00 95.12 161 GLN A N 1
ATOM 1159 C CA . GLN A 1 161 ? -9.457 -7.843 9.941 1.00 95.12 161 GLN A CA 1
ATOM 1160 C C . GLN A 1 161 ? -10.983 -7.795 10.038 1.00 95.12 161 GLN A C 1
ATOM 1162 O O . GLN A 1 161 ? -11.629 -7.258 9.144 1.00 95.12 161 GLN A O 1
ATOM 1167 N N . ALA A 1 162 ? -11.579 -8.332 11.106 1.00 96.31 162 ALA A N 1
ATOM 1168 C CA . ALA A 1 162 ? -13.032 -8.340 11.246 1.00 96.31 162 ALA A CA 1
ATOM 1169 C C . ALA A 1 162 ? -13.575 -6.916 11.436 1.00 96.31 162 ALA A C 1
ATOM 1171 O O . ALA A 1 162 ? -14.566 -6.541 10.809 1.00 96.31 162 ALA A O 1
ATOM 1172 N N . ALA A 1 163 ? -12.910 -6.110 12.264 1.00 96.62 163 ALA A N 1
ATOM 1173 C CA . ALA A 1 163 ? -13.256 -4.710 12.464 1.00 96.62 163 ALA A CA 1
ATOM 1174 C C . ALA A 1 163 ? -12.950 -3.852 11.226 1.00 96.62 163 ALA A C 1
ATOM 1176 O O . ALA A 1 163 ? -13.781 -3.024 10.854 1.00 96.62 163 ALA A O 1
ATOM 1177 N N . ALA A 1 164 ? -11.815 -4.074 10.555 1.00 96.94 164 ALA A N 1
ATOM 1178 C CA . ALA A 1 164 ? -11.477 -3.378 9.314 1.00 96.94 164 ALA A CA 1
ATOM 1179 C C . ALA A 1 164 ? -12.496 -3.676 8.202 1.00 96.94 164 ALA A C 1
ATOM 1181 O O . ALA A 1 164 ? -12.983 -2.756 7.548 1.00 96.94 164 ALA A O 1
ATOM 1182 N N . GLN A 1 165 ? -12.880 -4.944 8.028 1.00 96.81 165 GLN A N 1
ATOM 1183 C CA . GLN A 1 165 ? -13.904 -5.349 7.066 1.00 96.81 165 GLN A CA 1
ATOM 1184 C C . GLN A 1 165 ? -15.265 -4.727 7.401 1.00 96.81 165 GLN A C 1
ATOM 1186 O O . GLN A 1 165 ? -15.921 -4.179 6.520 1.00 96.81 165 GLN A O 1
ATOM 1191 N N . ALA A 1 166 ? -15.665 -4.736 8.675 1.00 96.62 166 ALA A N 1
ATOM 1192 C CA . ALA A 1 166 ? -16.908 -4.100 9.103 1.00 96.62 166 ALA A CA 1
ATOM 1193 C C . ALA A 1 166 ? -16.918 -2.582 8.844 1.00 96.62 166 ALA A C 1
ATOM 1195 O O . ALA A 1 166 ? -17.963 -2.037 8.495 1.00 96.62 166 ALA A O 1
ATOM 1196 N N . GLU A 1 167 ? -15.779 -1.894 8.999 1.00 95.44 167 GLU A N 1
ATOM 1197 C CA . GLU A 1 167 ? -15.666 -0.476 8.636 1.00 95.44 167 GLU A CA 1
ATOM 1198 C C . GLU A 1 167 ? -15.771 -0.275 7.122 1.00 95.44 167 GLU A C 1
ATOM 1200 O O . GLU A 1 167 ? -16.456 0.647 6.693 1.00 95.44 167 GLU A O 1
ATOM 1205 N N . PHE A 1 168 ? -15.149 -1.136 6.310 1.00 96.56 168 PHE A N 1
ATOM 1206 C CA . PHE A 1 168 ? -15.260 -1.077 4.850 1.00 96.56 168 PHE A CA 1
ATOM 1207 C C . PHE A 1 168 ? -16.702 -1.262 4.368 1.00 96.56 168 PHE A C 1
ATOM 1209 O O . PHE A 1 168 ? -17.180 -0.457 3.574 1.00 96.56 168 PHE A O 1
ATOM 1216 N N . ASP A 1 169 ? -17.405 -2.271 4.885 1.00 96.00 169 ASP A N 1
ATOM 1217 C CA . ASP A 1 169 ? -18.790 -2.583 4.508 1.00 96.00 169 ASP A CA 1
ATOM 1218 C C . ASP A 1 169 ? -19.799 -1.506 4.951 1.00 96.00 169 ASP A C 1
ATOM 1220 O O . ASP A 1 169 ? -20.934 -1.481 4.476 1.00 96.00 169 ASP A O 1
ATOM 1224 N N . ALA A 1 170 ? -19.408 -0.624 5.876 1.00 94.12 170 ALA A N 1
ATOM 1225 C CA . ALA A 1 170 ? -20.238 0.473 6.366 1.00 94.12 170 ALA A CA 1
ATOM 1226 C C . ALA A 1 170 ? -20.141 1.764 5.524 1.00 94.12 170 ALA A C 1
ATOM 1228 O O . ALA A 1 170 ? -20.824 2.738 5.855 1.00 94.12 170 ALA A O 1
ATOM 1229 N N . ARG A 1 171 ? -19.289 1.795 4.490 1.00 86.69 171 ARG A N 1
ATOM 1230 C CA . ARG A 1 171 ? -19.066 2.950 3.597 1.00 86.69 171 ARG A CA 1
ATOM 1231 C C . ARG A 1 171 ? -20.046 2.948 2.425 1.00 86.69 171 ARG A C 1
ATOM 1233 O O . ARG A 1 171 ? -20.479 4.063 2.057 1.00 86.69 171 ARG A O 1
#

Secondary structure (DSSP, 8-state):
---------------------------PPPP---------PPPP-PPPPPPPPPP--EEEEEEEEETTEEEEEEEEEESS--TTHHHHHHHHHHTTHHHHHTT-TT-EEEEEEEEEETTEEEEEEEE-SSHHHHHHHHHHHTT-B-SS-EEEEEEEEESSHHHHHHHHHT-

Organism: NCBI:txid391625

Radius of gyration: 29.41 Å; chains: 1; bounding box: 68×72×70 Å

pLDDT: mean 83.43, std 17.65, range [43.53, 98.25]

Foldseek 3Di:
DDDDDDDDDDDDDDDDDDDDDDDDDDDDDDDDDDDPDDDPDPDPDPDPDPDPDDFDQKDFDQWDDDPRWIWGGKIKGFPGGDPCQVVLQNVLCVVLQVQLQVLPQPKAWKKWKFWQDQQFTDPIAIDTPDPSSRVSNSVSRRSRGRNGTIIIIITTIHHPNVRNVVNVVVD

Sequence (171 aa):
MAVFACEPAEPTTPPSEGTDAPAEAAPEPEPEMAEPEPEVEPEPEAAPEPEPEPEVSEVNLPSLSRDGFEARNLHCELETPTRNAERYITAGLVKRDADLDACAPKGAAVEVQWEYVSGNAASVEVSASSGGVANCVSTTMTKVGAGVSARCSAVLLLGDQAAAQAEFDAR